Protein AF-A0A2T3UZI0-F1 (afdb_monomer)

Mean predicted aligned error: 9.36 Å

Solvent-accessible surface area (backbone atoms only — not comparable to full-atom values): 7442 Å² total; per-residue (Å²): 133,81,93,66,62,63,65,62,44,47,56,26,43,66,53,19,48,64,23,50,55,48,58,70,68,49,83,86,59,95,64,89,81,47,74,65,58,41,44,73,72,68,27,46,60,69,34,42,52,51,24,54,65,56,62,28,73,68,48,51,50,52,51,52,52,52,50,51,54,51,49,53,49,50,52,52,52,52,54,52,50,53,53,52,49,52,53,50,52,54,51,51,52,54,51,50,55,52,50,54,51,51,52,51,54,51,51,52,52,50,52,53,50,55,52,50,54,53,51,55,53,49,55,55,52,56,52,59,60,62,77,75,111

Secondary structure (DSSP, 8-state):
--SS-HHHHHHHHHHHHHHHHHHHHS---SS---HHHHHHTT--HHHHHHHHHHT-HHHHHHHHHHHHHHHHHHHHHHHHHHHHHHHHHHHHHHHHHHHHHHHHHHHHHHHHHHHHHHHHHHHHHHHHHHTT-

InterPro domains:
  IPR025153 Ead/Ea22-like protein [PF13935] (2-116)

Organism: Escherichia coli (NCBI:txid562)

Structure (mmCIF, N/CA/C/O backbone):
data_AF-A0A2T3UZI0-F1
#
_entry.id   AF-A0A2T3UZI0-F1
#
loop_
_atom_site.group_PDB
_atom_site.id
_atom_site.type_symbol
_atom_site.label_atom_id
_atom_site.label_alt_id
_atom_site.label_comp_id
_atom_site.label_asym_id
_atom_site.label_entity_id
_atom_site.label_seq_id
_atom_site.pdbx_PDB_ins_code
_atom_site.Cartn_x
_atom_site.Cartn_y
_atom_site.Cartn_z
_atom_site.occupancy
_atom_site.B_iso_or_equiv
_atom_site.auth_seq_id
_atom_site.auth_comp_id
_atom_site.auth_asym_id
_atom_site.auth_atom_id
_atom_site.pdbx_PDB_model_num
ATOM 1 N N . MET A 1 1 ? -16.213 1.632 -1.399 1.00 52.94 1 MET A N 1
ATOM 2 C CA . MET A 1 1 ? -16.604 2.428 -0.218 1.00 52.94 1 MET A CA 1
ATOM 3 C C . MET A 1 1 ? -16.721 1.459 0.933 1.00 52.94 1 MET A C 1
ATOM 5 O O . MET A 1 1 ? -17.474 0.501 0.788 1.00 52.94 1 MET A O 1
ATOM 9 N N . SER A 1 2 ? -15.929 1.648 1.989 1.00 65.88 2 SER A N 1
ATOM 10 C CA . SER A 1 2 ? -16.049 0.809 3.181 1.00 65.88 2 SER A CA 1
ATOM 11 C C . SER A 1 2 ? -17.421 1.022 3.812 1.00 65.88 2 SER A C 1
ATOM 13 O O . SER A 1 2 ? -17.945 2.137 3.809 1.00 65.88 2 SER A O 1
ATOM 15 N N . LYS A 1 3 ? -18.012 -0.062 4.309 1.00 81.62 3 LYS A N 1
ATOM 16 C CA . LYS A 1 3 ? -19.260 -0.017 5.082 1.00 81.62 3 LYS A CA 1
ATOM 17 C C . LYS A 1 3 ? -19.009 0.336 6.552 1.00 81.62 3 LYS A C 1
ATOM 19 O O . LYS A 1 3 ? -19.970 0.463 7.303 1.00 81.62 3 LYS A O 1
ATOM 24 N N . ILE A 1 4 ? -17.743 0.463 6.951 1.00 91.69 4 ILE A N 1
ATOM 25 C CA . ILE A 1 4 ? -17.314 0.673 8.328 1.00 91.69 4 ILE A CA 1
ATOM 26 C C . ILE A 1 4 ? -17.065 2.162 8.556 1.00 91.69 4 ILE A C 1
ATOM 28 O O . ILE A 1 4 ? -16.328 2.809 7.809 1.00 91.69 4 ILE A O 1
ATOM 32 N N . ASP A 1 5 ? -17.653 2.702 9.622 1.00 94.44 5 ASP A N 1
ATOM 33 C CA . ASP A 1 5 ? -17.282 4.020 10.129 1.00 94.44 5 ASP A CA 1
ATOM 34 C C . ASP A 1 5 ? -16.003 3.901 10.967 1.00 94.44 5 ASP A C 1
ATOM 36 O O . ASP A 1 5 ? -16.026 3.633 12.171 1.00 94.44 5 ASP A O 1
ATOM 40 N N . TYR A 1 6 ? -14.864 4.071 10.297 1.00 95.00 6 TYR A N 1
ATOM 41 C CA . TYR A 1 6 ? -13.544 3.981 10.913 1.00 95.00 6 TYR A CA 1
ATOM 42 C C . TYR A 1 6 ? -13.318 5.010 12.021 1.00 95.00 6 TYR A C 1
ATOM 44 O O . TYR A 1 6 ? -12.621 4.712 12.991 1.00 95.00 6 TYR A O 1
ATOM 52 N N . GLN A 1 7 ? -13.887 6.209 11.888 1.00 95.75 7 GLN A N 1
ATOM 53 C CA . GLN A 1 7 ? -13.686 7.269 12.868 1.00 95.75 7 GLN A CA 1
ATOM 54 C C . GLN A 1 7 ? -14.488 6.971 14.136 1.00 95.75 7 GLN A C 1
ATOM 56 O O . GLN A 1 7 ? -13.922 6.997 15.228 1.00 95.75 7 GLN A O 1
ATOM 61 N N . ALA A 1 8 ? -15.763 6.596 13.997 1.00 94.88 8 ALA A N 1
ATOM 62 C CA . ALA A 1 8 ? -16.595 6.209 15.134 1.00 94.88 8 ALA A CA 1
ATOM 63 C C . ALA A 1 8 ? -16.042 4.971 15.856 1.00 94.88 8 ALA A C 1
ATOM 65 O O . ALA A 1 8 ? -15.982 4.947 17.087 1.00 94.88 8 ALA A O 1
ATOM 66 N N . LEU A 1 9 ? -15.588 3.961 15.103 1.00 96.31 9 LEU A N 1
ATOM 67 C CA . LEU A 1 9 ? -14.979 2.761 15.672 1.00 96.31 9 LEU A CA 1
ATOM 68 C C . LEU A 1 9 ? -13.699 3.092 16.450 1.00 96.31 9 LEU A C 1
ATOM 70 O O . LEU A 1 9 ? -13.502 2.581 17.553 1.00 96.31 9 LEU A O 1
ATOM 74 N N . ARG A 1 10 ? -12.848 3.969 15.905 1.00 97.06 10 ARG A N 1
ATOM 75 C CA . ARG A 1 10 ? -11.612 4.405 16.560 1.00 97.06 10 ARG A CA 1
ATOM 76 C C . ARG A 1 10 ? -11.888 5.178 17.845 1.00 97.06 10 ARG A C 1
ATOM 78 O O . ARG A 1 10 ? -11.295 4.862 18.869 1.00 97.06 10 ARG A O 1
ATOM 85 N N . GLU A 1 11 ? -12.794 6.148 17.813 1.00 96.75 11 GLU A N 1
ATOM 86 C CA . GLU A 1 11 ? -13.149 6.931 19.001 1.00 96.75 11 GLU A CA 1
ATOM 87 C C . GLU A 1 11 ? -13.759 6.058 20.104 1.00 96.75 11 GLU A C 1
ATOM 89 O O . GLU A 1 11 ? -13.443 6.231 21.283 1.00 96.75 11 GLU A O 1
ATOM 94 N N . ALA A 1 12 ? -14.617 5.103 19.735 1.00 96.69 12 ALA A N 1
ATOM 95 C CA . ALA A 1 12 ? -15.184 4.157 20.687 1.00 96.69 12 ALA A CA 1
ATOM 96 C C . ALA A 1 12 ? -14.108 3.241 21.286 1.00 96.69 12 ALA A C 1
ATOM 98 O O . ALA A 1 12 ? -14.099 3.038 22.497 1.00 96.69 12 ALA A O 1
ATOM 99 N N . ALA A 1 13 ? -13.171 2.748 20.468 1.00 97.12 13 ALA A N 1
ATOM 100 C CA . ALA A 1 13 ? -12.042 1.951 20.940 1.00 97.12 13 ALA A CA 1
ATOM 101 C C . ALA A 1 13 ? -11.148 2.748 21.904 1.00 97.12 13 ALA A C 1
ATOM 103 O O . ALA A 1 13 ? -10.840 2.268 22.991 1.00 97.12 13 ALA A O 1
ATOM 104 N N . GLU A 1 14 ? -10.783 3.984 21.551 1.00 96.94 14 GLU A N 1
ATOM 105 C CA . GLU A 1 14 ? -9.936 4.854 22.377 1.00 96.94 14 GLU A CA 1
ATOM 106 C C . GLU A 1 14 ? -10.571 5.159 23.745 1.00 96.94 14 GLU A C 1
ATOM 108 O O . GLU A 1 14 ? -9.862 5.182 24.751 1.00 96.94 14 GLU A O 1
ATOM 113 N N . ARG A 1 15 ? -11.902 5.319 23.822 1.00 95.69 15 ARG A N 1
ATOM 114 C CA . ARG A 1 15 ? -12.613 5.454 25.110 1.00 95.69 15 ARG A CA 1
ATOM 115 C C . ARG A 1 15 ? -12.746 4.134 25.869 1.00 95.69 15 ARG A C 1
ATOM 117 O O . ARG A 1 15 ? -12.716 4.140 27.097 1.00 95.69 15 ARG A O 1
ATOM 124 N N . ALA A 1 16 ? -12.898 3.013 25.165 1.00 96.12 16 ALA A N 1
ATOM 125 C CA . ALA A 1 16 ? -13.064 1.699 25.779 1.00 96.12 16 ALA A CA 1
ATOM 126 C C . ALA A 1 16 ? -11.770 1.163 26.414 1.00 96.12 16 ALA A C 1
ATOM 128 O O . ALA A 1 16 ? -11.852 0.453 27.412 1.00 96.12 16 ALA A O 1
ATOM 129 N N . ILE A 1 17 ? -10.588 1.519 25.893 1.00 95.31 17 ILE A N 1
ATOM 130 C CA . ILE A 1 17 ? -9.282 1.081 26.428 1.00 95.31 17 ILE A CA 1
ATOM 131 C C . ILE A 1 17 ? -9.144 1.339 27.943 1.00 95.31 17 ILE A C 1
ATOM 133 O O . ILE A 1 17 ? -9.001 0.364 28.682 1.00 95.31 17 ILE A O 1
ATOM 137 N N . PRO A 1 18 ? -9.244 2.583 28.455 1.00 94.06 18 PRO A N 1
ATOM 138 C CA . PRO A 1 18 ? -9.082 2.840 29.887 1.00 94.06 18 PRO A CA 1
ATOM 139 C C . PRO A 1 18 ? -10.194 2.207 30.737 1.00 94.06 18 PRO A C 1
ATOM 141 O O . PRO A 1 18 ? -9.953 1.818 31.880 1.00 94.06 18 PRO A O 1
ATOM 144 N N . ALA A 1 19 ? -11.412 2.078 30.197 1.00 92.06 19 ALA A N 1
ATOM 145 C CA . ALA A 1 19 ? -12.507 1.393 30.880 1.00 92.06 19 ALA A CA 1
ATOM 146 C C . ALA A 1 19 ? -12.215 -0.107 31.041 1.00 92.06 19 ALA A C 1
ATOM 148 O O . ALA A 1 19 ? -12.433 -0.673 32.111 1.00 92.06 19 ALA A O 1
ATOM 149 N N . MET A 1 20 ? -11.658 -0.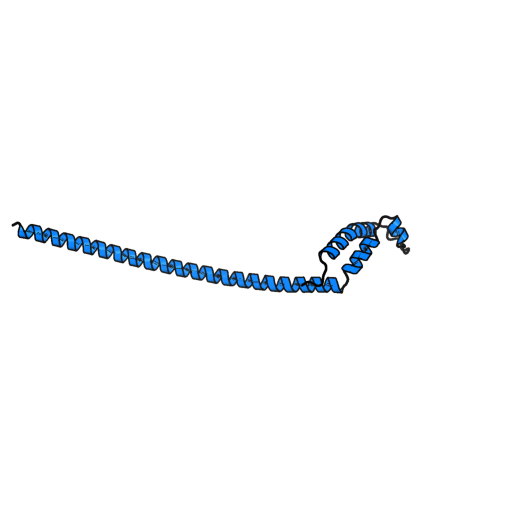733 30.004 1.00 92.62 20 MET A N 1
ATOM 150 C CA . MET A 1 20 ? -11.281 -2.143 30.011 1.00 92.62 20 MET A CA 1
ATOM 151 C C . MET A 1 20 ? -10.097 -2.398 30.948 1.00 92.62 20 MET A C 1
ATOM 153 O O . MET A 1 20 ? -10.124 -3.356 31.715 1.00 92.62 20 MET A O 1
ATOM 157 N N . GLU A 1 21 ? -9.097 -1.513 30.954 1.00 91.31 21 GLU A N 1
ATOM 158 C CA . GLU A 1 21 ? -7.970 -1.566 31.894 1.00 91.31 21 GLU A CA 1
ATOM 159 C C . GLU A 1 21 ? -8.431 -1.491 33.353 1.00 91.31 21 GLU A C 1
ATOM 161 O O . GLU A 1 21 ? -7.957 -2.261 34.186 1.00 91.31 21 GLU A O 1
ATOM 166 N N . ARG A 1 22 ? -9.384 -0.606 33.677 1.00 88.62 22 ARG A N 1
ATOM 167 C CA . ARG A 1 22 ? -9.951 -0.542 35.033 1.00 88.62 22 ARG A CA 1
ATOM 168 C C . ARG A 1 22 ? -10.726 -1.796 35.397 1.00 88.62 22 ARG A C 1
ATOM 170 O O . ARG A 1 22 ? -10.525 -2.307 36.492 1.00 88.62 22 ARG A O 1
ATOM 177 N N . LEU A 1 23 ? -11.554 -2.301 34.484 1.00 87.50 23 LEU A N 1
ATOM 178 C CA . LEU A 1 23 ? -12.304 -3.541 34.685 1.00 87.50 23 LEU A CA 1
ATOM 179 C C . LEU A 1 23 ? -11.366 -4.721 34.994 1.00 87.50 23 LEU A C 1
ATOM 181 O O . LEU A 1 23 ? -11.649 -5.508 35.888 1.00 87.50 23 LEU A O 1
ATOM 185 N N . LEU A 1 24 ? -10.228 -4.808 34.298 1.00 86.88 24 LEU A N 1
ATOM 186 C CA . LEU A 1 24 ? -9.199 -5.837 34.501 1.00 86.88 24 LEU A CA 1
ATOM 187 C C . LEU A 1 24 ? -8.451 -5.723 35.841 1.00 86.88 24 LEU A C 1
ATOM 189 O O . LEU A 1 24 ? -7.881 -6.711 36.297 1.00 86.88 24 LEU A O 1
ATOM 193 N N . MET A 1 25 ? -8.411 -4.534 36.450 1.00 86.31 25 MET A N 1
ATOM 194 C CA . MET A 1 25 ? -7.765 -4.302 37.749 1.00 86.31 25 MET A CA 1
ATOM 195 C C . MET A 1 25 ? -8.688 -4.558 38.945 1.00 86.31 25 MET A C 1
ATOM 197 O O . MET A 1 25 ? -8.209 -4.560 40.081 1.00 86.31 25 MET A O 1
ATOM 201 N N . LEU A 1 26 ? -9.992 -4.743 38.722 1.00 82.44 26 LEU A N 1
ATOM 202 C CA . LEU A 1 26 ? -10.919 -5.060 39.801 1.00 82.44 26 LEU A CA 1
ATOM 203 C C . LEU A 1 26 ? -10.662 -6.480 40.326 1.00 82.44 26 LEU A C 1
ATOM 205 O O . LEU A 1 26 ? -10.356 -7.379 39.537 1.00 82.44 26 LEU A O 1
ATOM 209 N N . PRO A 1 27 ? -10.772 -6.700 41.650 1.00 79.25 27 PRO A N 1
ATOM 210 C CA . PRO A 1 27 ? -10.736 -8.046 42.196 1.00 79.25 27 PRO A CA 1
ATOM 211 C C . PRO A 1 27 ? -11.864 -8.862 41.558 1.00 79.25 27 PRO A C 1
ATOM 213 O O . PRO A 1 27 ? -13.021 -8.443 41.545 1.00 79.25 27 PRO A O 1
ATOM 216 N N . VAL A 1 28 ? -11.509 -10.013 40.988 1.00 67.00 28 VAL A N 1
ATOM 217 C CA . VAL A 1 28 ? -12.479 -10.989 40.485 1.00 67.00 28 VAL A CA 1
ATOM 218 C C . VAL A 1 28 ? -12.998 -11.747 41.700 1.00 67.00 28 VAL A C 1
ATOM 220 O O . VAL A 1 28 ? -12.535 -12.845 42.002 1.00 67.00 28 VAL A O 1
ATOM 223 N N . ASP A 1 29 ? -13.879 -11.111 42.462 1.00 69.94 29 ASP A N 1
ATOM 224 C CA . ASP A 1 29 ? -14.676 -11.828 43.448 1.00 69.94 29 ASP A CA 1
ATOM 225 C C . ASP A 1 29 ? -15.687 -12.710 42.683 1.00 69.94 29 ASP A C 1
ATOM 227 O O . ASP A 1 29 ? -16.184 -12.315 41.628 1.00 69.94 29 ASP A O 1
ATOM 231 N N . ASP A 1 30 ? -15.969 -13.925 43.174 1.00 59.06 30 ASP A N 1
ATOM 232 C CA . ASP A 1 30 ? -16.881 -14.896 42.522 1.00 59.06 30 ASP A CA 1
ATOM 233 C C . ASP A 1 30 ? -18.350 -14.411 42.465 1.00 59.06 30 ASP A C 1
ATOM 235 O O . ASP A 1 30 ? -19.204 -15.043 41.834 1.00 59.06 30 ASP A O 1
ATOM 239 N N . ASP A 1 31 ? -18.653 -13.283 43.112 1.00 75.69 31 ASP A N 1
ATOM 240 C CA . ASP A 1 31 ? -19.966 -12.654 43.104 1.00 75.69 31 ASP A CA 1
ATOM 241 C C . ASP A 1 31 ? -20.175 -11.824 41.826 1.00 75.69 31 ASP A C 1
ATOM 243 O O . ASP A 1 31 ? -19.305 -11.089 41.357 1.00 75.69 31 ASP A O 1
ATOM 247 N N . LEU A 1 32 ? -21.372 -11.924 41.243 1.00 75.19 32 LEU A N 1
ATOM 248 C CA . LEU A 1 32 ? -21.749 -11.144 40.064 1.00 75.19 32 LEU A CA 1
ATOM 249 C C . LEU A 1 32 ? -21.776 -9.645 40.404 1.00 75.19 32 LEU A C 1
ATOM 251 O O . LEU A 1 32 ? -22.718 -9.178 41.041 1.00 75.19 32 LEU A O 1
ATOM 255 N N . ILE A 1 33 ? -20.781 -8.893 39.928 1.00 76.62 33 ILE A N 1
ATOM 256 C CA . ILE A 1 33 ? -20.739 -7.429 40.042 1.00 76.62 33 ILE A CA 1
ATOM 257 C C . ILE A 1 33 ? -21.781 -6.815 39.095 1.00 76.62 33 ILE A C 1
ATOM 259 O O . ILE A 1 33 ? -21.813 -7.113 37.897 1.00 76.62 33 ILE A O 1
ATOM 263 N N . SER A 1 34 ? -22.641 -5.942 39.617 1.00 81.44 34 SER A N 1
ATOM 264 C CA . SER A 1 34 ? -23.634 -5.215 38.821 1.00 81.44 34 SER A CA 1
ATOM 265 C C . SER A 1 34 ? -23.012 -4.066 38.012 1.00 81.44 34 SER A C 1
ATOM 267 O O . SER A 1 34 ? -21.974 -3.511 38.369 1.00 81.44 34 SER A O 1
ATOM 269 N N . GLU A 1 35 ? -23.672 -3.634 36.928 1.00 79.56 35 GLU A N 1
ATOM 270 C CA . GLU A 1 35 ? -23.215 -2.464 36.154 1.00 79.56 35 GLU A CA 1
ATOM 271 C C . GLU A 1 35 ? -23.118 -1.192 37.009 1.00 79.56 35 GLU A C 1
ATOM 273 O O . GLU A 1 35 ? -22.253 -0.354 36.759 1.00 79.56 35 GLU A O 1
ATOM 278 N N . GLN A 1 36 ? -23.983 -1.044 38.019 1.00 78.94 36 GLN A N 1
ATOM 279 C CA . GLN A 1 36 ? -23.951 0.107 38.917 1.00 78.94 36 GLN A CA 1
ATOM 280 C C . GLN A 1 36 ? -22.699 0.085 39.798 1.00 78.94 36 GLN A C 1
ATOM 282 O O . GLN A 1 36 ? -22.021 1.100 39.897 1.00 78.94 36 GLN A O 1
ATOM 287 N N . GLU A 1 37 ? -22.335 -1.072 40.353 1.00 79.56 37 GLU A N 1
ATOM 288 C CA . GLU A 1 37 ? -21.103 -1.231 41.138 1.00 79.56 37 GLU A CA 1
ATOM 289 C C . GLU A 1 37 ? -19.851 -1.009 40.278 1.00 79.56 37 GLU A C 1
ATOM 291 O O . GLU A 1 37 ? -18.890 -0.378 40.722 1.00 79.56 37 GLU A O 1
ATOM 296 N N . LEU A 1 38 ? -19.874 -1.437 39.010 1.00 83.56 38 LEU A N 1
ATOM 297 C CA . LEU A 1 38 ? -18.798 -1.131 38.065 1.00 83.56 38 LEU A CA 1
ATOM 298 C C . LEU A 1 38 ? -18.695 0.375 37.782 1.00 83.56 38 LEU A C 1
ATOM 300 O O . LEU A 1 38 ? -17.591 0.925 37.809 1.00 83.56 38 LEU A O 1
ATOM 304 N N . LYS A 1 39 ? -19.821 1.065 37.572 1.00 82.19 39 LYS A N 1
ATOM 305 C CA . LYS A 1 39 ? -19.841 2.529 37.411 1.00 82.19 39 LYS A CA 1
ATOM 306 C C . LYS A 1 39 ? -19.326 3.239 38.666 1.00 82.19 39 LYS A C 1
ATOM 308 O O . LYS A 1 39 ? -18.517 4.159 38.547 1.00 82.19 39 LYS A O 1
ATOM 313 N N . ASP A 1 40 ? -19.711 2.768 39.850 1.00 81.88 40 ASP A N 1
ATOM 314 C CA . ASP A 1 40 ? -19.276 3.316 41.140 1.00 81.88 40 ASP A CA 1
ATOM 315 C C . ASP A 1 40 ? -17.770 3.088 41.386 1.00 81.88 40 ASP A C 1
ATOM 317 O O . ASP A 1 40 ? -17.101 3.929 41.988 1.00 81.88 40 ASP A O 1
ATOM 321 N N . SER A 1 41 ? -17.200 2.010 40.835 1.00 78.19 41 SER A N 1
ATOM 322 C CA . SER A 1 41 ? -15.749 1.755 40.805 1.00 78.19 41 SER A CA 1
ATOM 323 C C . SER A 1 41 ? -14.983 2.580 39.750 1.00 78.19 41 SER A C 1
ATOM 325 O O . SER A 1 41 ? -13.757 2.494 39.637 1.00 78.19 41 SER A O 1
ATOM 327 N N . GLY A 1 42 ? -15.689 3.417 38.983 1.00 82.75 42 GLY A N 1
ATOM 328 C CA . GLY A 1 42 ? -15.118 4.296 37.966 1.00 82.75 42 GLY A CA 1
ATOM 329 C C . GLY A 1 42 ? -14.857 3.621 36.617 1.00 82.75 42 GLY A C 1
ATOM 330 O O . GLY A 1 42 ? -14.075 4.156 35.821 1.00 82.75 42 GLY A O 1
ATOM 331 N N . VAL A 1 43 ? -15.470 2.464 36.349 1.00 88.38 43 VAL A N 1
ATOM 332 C CA . VAL A 1 43 ? -15.461 1.826 35.025 1.00 88.38 43 VAL A CA 1
ATOM 333 C C . VAL A 1 43 ? -16.514 2.492 34.139 1.00 88.38 43 VAL A C 1
ATOM 335 O O . VAL A 1 43 ? -17.697 2.540 34.474 1.00 88.38 43 VAL A O 1
ATOM 338 N N . ASP A 1 44 ? -16.092 2.986 32.975 1.00 92.12 44 ASP A N 1
ATOM 339 C CA . ASP A 1 44 ? -16.997 3.557 31.976 1.00 92.12 44 ASP A CA 1
ATOM 340 C C . ASP A 1 44 ? -17.646 2.440 31.140 1.00 92.12 44 ASP A C 1
ATOM 342 O O . ASP A 1 44 ? -17.163 2.038 30.079 1.00 92.12 44 ASP A O 1
ATOM 346 N N . ILE A 1 45 ? -18.747 1.902 31.665 1.00 90.00 45 ILE A N 1
ATOM 347 C CA . ILE A 1 45 ? -19.526 0.833 31.023 1.00 90.00 45 ILE A CA 1
ATOM 348 C C . ILE A 1 45 ? -20.162 1.298 29.708 1.00 90.00 45 ILE A C 1
ATOM 350 O O . ILE A 1 45 ? -20.304 0.505 28.774 1.00 90.00 45 ILE A O 1
ATOM 354 N N . ASP A 1 46 ? -20.497 2.584 29.596 1.00 91.75 46 ASP A N 1
ATOM 355 C CA . ASP A 1 46 ? -21.132 3.127 28.398 1.00 91.75 46 ASP A CA 1
ATOM 356 C C . ASP A 1 46 ? -20.122 3.167 27.232 1.00 91.75 46 ASP A C 1
ATOM 358 O O . ASP A 1 46 ? -20.467 2.809 26.101 1.00 91.75 46 ASP A O 1
ATOM 362 N N . ALA A 1 47 ? -18.848 3.479 27.507 1.00 94.38 47 ALA A N 1
ATOM 363 C CA . ALA A 1 47 ? -17.760 3.366 26.534 1.00 94.38 47 ALA A CA 1
ATOM 364 C 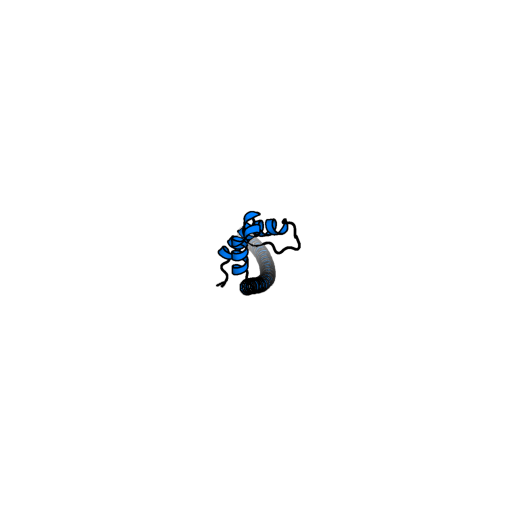C . ALA A 1 47 ? -17.520 1.917 26.069 1.00 94.38 47 ALA A C 1
ATOM 366 O O . ALA A 1 47 ? -17.374 1.676 24.866 1.00 94.38 47 ALA A O 1
ATOM 367 N N . LEU A 1 48 ? -17.528 0.945 26.992 1.00 94.00 48 LEU A N 1
ATOM 368 C CA . LEU A 1 48 ? -17.373 -0.477 26.651 1.00 94.00 48 LEU A CA 1
ATOM 369 C C . LEU A 1 48 ? -18.520 -0.980 25.768 1.00 94.00 48 LEU A C 1
ATOM 371 O O . LEU A 1 48 ? -18.284 -1.651 24.762 1.00 94.00 48 LEU A O 1
ATOM 375 N N . ASN A 1 49 ? -19.759 -0.627 26.113 1.00 93.38 49 ASN A N 1
ATOM 376 C CA . ASN A 1 49 ? -20.939 -1.016 25.348 1.00 93.38 49 ASN A CA 1
ATOM 377 C C . ASN A 1 49 ? -20.960 -0.371 23.954 1.00 93.38 49 ASN A C 1
ATOM 379 O O . ASN A 1 49 ? -21.274 -1.051 22.974 1.00 93.38 49 ASN A O 1
ATOM 383 N N . ALA A 1 50 ? -20.568 0.903 23.841 1.00 95.25 50 ALA A N 1
ATOM 384 C CA . ALA A 1 50 ? -20.446 1.584 22.554 1.00 95.25 50 ALA A CA 1
ATOM 385 C C . ALA A 1 50 ? -19.422 0.896 21.636 1.00 95.25 50 ALA A C 1
ATOM 387 O O . ALA A 1 50 ? -19.721 0.629 20.471 1.00 95.25 50 ALA A O 1
ATOM 388 N N . PHE A 1 51 ? -18.241 0.550 22.161 1.00 96.50 51 PHE A N 1
ATOM 389 C CA . PHE A 1 51 ? -17.241 -0.195 21.397 1.00 96.50 51 PHE A CA 1
ATOM 390 C C . PHE A 1 51 ? -17.734 -1.591 21.019 1.00 96.50 51 PHE A C 1
ATOM 392 O O . PHE A 1 51 ? -17.635 -1.959 19.856 1.00 96.50 51 PHE A O 1
ATOM 399 N N . LYS A 1 52 ? -18.331 -2.348 21.948 1.00 94.69 52 LYS A N 1
ATOM 400 C CA . LYS A 1 52 ? -18.873 -3.691 21.677 1.00 94.69 52 LYS A CA 1
ATOM 401 C C . LYS A 1 52 ? -19.919 -3.690 20.559 1.00 94.69 52 LYS A C 1
ATOM 403 O O . LYS A 1 52 ? -19.964 -4.629 19.771 1.00 94.69 52 LYS A O 1
ATOM 408 N N . PHE A 1 53 ? -20.756 -2.655 20.493 1.00 93.88 53 PHE A N 1
ATOM 409 C CA . PHE A 1 53 ? -21.753 -2.510 19.435 1.00 93.88 53 PHE A CA 1
ATOM 410 C C . PHE A 1 53 ? -21.110 -2.185 18.079 1.00 93.88 53 PHE A C 1
ATOM 412 O O . PHE A 1 53 ? -21.470 -2.777 17.065 1.00 93.88 53 PHE A O 1
ATOM 419 N N . LEU A 1 54 ? -20.140 -1.266 18.058 1.00 95.56 54 LEU A N 1
ATOM 420 C CA . LEU A 1 54 ? -19.464 -0.849 16.826 1.00 95.56 54 LEU A CA 1
ATOM 421 C C . LEU A 1 54 ? -18.489 -1.911 16.296 1.00 95.56 54 LEU A C 1
ATOM 423 O O . LEU A 1 54 ? -18.411 -2.126 15.089 1.00 95.56 54 LEU A O 1
ATOM 427 N N . ALA A 1 55 ? -17.786 -2.606 17.187 1.00 95.62 55 ALA A N 1
ATOM 428 C CA . ALA A 1 55 ? -16.828 -3.675 16.906 1.00 95.62 55 ALA A CA 1
ATOM 429 C C . ALA A 1 55 ? -17.484 -5.068 16.923 1.00 95.62 55 ALA A C 1
ATOM 431 O O . ALA A 1 55 ? -16.882 -6.045 17.373 1.00 95.62 55 ALA A O 1
ATOM 432 N N . GLY A 1 56 ? -18.731 -5.162 16.452 1.00 94.94 56 GLY A N 1
ATOM 433 C CA . GLY A 1 56 ? -19.429 -6.435 16.309 1.00 94.94 56 GLY A CA 1
ATOM 434 C C . GLY A 1 56 ? -18.731 -7.390 15.324 1.00 94.94 56 GLY A C 1
ATOM 435 O O . GLY A 1 56 ? -17.883 -6.958 14.533 1.00 94.94 56 GLY A O 1
ATOM 436 N N . PRO A 1 57 ? -19.088 -8.688 15.331 1.00 95.69 57 PRO A N 1
ATOM 437 C CA . PRO A 1 57 ? -18.482 -9.692 14.456 1.00 95.69 57 PRO A CA 1
ATOM 438 C C . PRO A 1 57 ? -18.494 -9.305 12.972 1.00 95.69 57 PRO A C 1
ATOM 440 O O . PRO A 1 57 ? -17.509 -9.529 12.275 1.00 95.69 57 PRO A O 1
ATOM 443 N N . GLU A 1 58 ? -19.567 -8.675 12.491 1.00 94.50 58 GLU A N 1
ATOM 444 C CA . GLU A 1 58 ? -19.691 -8.210 11.109 1.00 94.50 58 GLU A CA 1
ATOM 445 C C . GLU A 1 58 ? -18.667 -7.119 10.773 1.00 94.50 58 GLU A C 1
ATOM 447 O O . GLU A 1 58 ? -18.048 -7.166 9.711 1.00 94.50 58 GLU A O 1
ATOM 452 N N . THR A 1 59 ? -18.455 -6.159 11.680 1.00 95.19 59 THR A N 1
ATOM 453 C CA . THR A 1 59 ? -17.446 -5.103 11.516 1.00 95.19 59 THR A CA 1
ATOM 454 C C . THR A 1 59 ? -16.043 -5.699 11.509 1.00 95.19 59 THR A C 1
ATOM 456 O O . THR A 1 59 ? -15.223 -5.331 10.672 1.00 95.19 59 THR A O 1
ATOM 459 N N . VAL A 1 60 ? -15.764 -6.647 12.409 1.00 95.88 60 VAL A N 1
ATOM 460 C CA . VAL A 1 60 ? -14.457 -7.315 12.484 1.00 95.88 60 VAL A CA 1
ATOM 461 C C . VAL A 1 60 ? -14.174 -8.115 11.212 1.00 95.88 60 VAL A C 1
ATOM 463 O O . VAL A 1 60 ? -13.081 -8.008 10.662 1.00 95.88 60 VAL A O 1
ATOM 466 N N . LEU A 1 61 ? -15.152 -8.869 10.703 1.00 96.44 61 LEU A N 1
ATOM 467 C CA . LEU A 1 61 ? -15.009 -9.602 9.443 1.00 96.44 61 LEU A CA 1
ATOM 468 C C . LEU A 1 61 ? -14.787 -8.655 8.261 1.00 96.44 61 LEU A C 1
ATOM 470 O O . LEU A 1 61 ? -13.867 -8.870 7.481 1.00 96.44 61 LEU A O 1
ATOM 474 N N . ALA A 1 62 ? -15.557 -7.569 8.171 1.00 95.38 62 ALA A N 1
ATOM 475 C CA . ALA A 1 62 ? -15.382 -6.581 7.111 1.00 95.38 62 ALA A CA 1
ATOM 476 C C . ALA A 1 62 ? -13.994 -5.909 7.155 1.00 95.38 62 ALA A C 1
ATOM 478 O O . ALA A 1 62 ? -13.394 -5.692 6.105 1.00 95.38 62 ALA A O 1
ATOM 479 N N . LEU A 1 63 ? -13.447 -5.635 8.347 1.00 96.12 63 LEU A N 1
ATOM 480 C CA . LEU A 1 63 ? -12.076 -5.132 8.498 1.00 96.12 63 LEU A CA 1
ATOM 481 C C . LEU A 1 63 ? -11.039 -6.146 8.003 1.00 96.12 63 LEU A C 1
ATOM 483 O O . LEU A 1 63 ? -10.100 -5.765 7.306 1.00 96.12 63 LEU A O 1
ATOM 487 N N . LEU A 1 64 ? -11.200 -7.427 8.348 1.00 96.56 64 LEU A N 1
ATOM 488 C CA . LEU A 1 64 ? -10.301 -8.493 7.898 1.00 96.56 64 LEU A CA 1
ATOM 489 C C . LEU A 1 64 ? -10.353 -8.669 6.376 1.00 96.56 64 LEU A C 1
ATOM 491 O O . LEU A 1 64 ? -9.304 -8.770 5.741 1.00 96.56 64 LEU A O 1
ATOM 495 N N . ASP A 1 65 ? -11.548 -8.649 5.787 1.00 95.81 65 ASP A N 1
ATOM 496 C CA . ASP A 1 65 ? -11.736 -8.740 4.337 1.00 95.81 65 ASP A CA 1
ATOM 497 C C . ASP A 1 65 ? -11.087 -7.553 3.608 1.00 95.81 65 ASP A C 1
ATOM 499 O O . ASP A 1 65 ? -10.384 -7.745 2.613 1.00 95.81 65 ASP A O 1
ATOM 503 N N . GLU A 1 66 ? -11.264 -6.327 4.117 1.00 95.31 66 GLU A N 1
ATOM 504 C CA . GLU A 1 66 ? -10.629 -5.132 3.550 1.00 95.31 66 GLU A CA 1
ATOM 505 C C . GLU A 1 66 ? -9.097 -5.194 3.657 1.00 95.31 66 GLU A C 1
ATOM 507 O O . GLU A 1 66 ? -8.406 -4.884 2.684 1.00 95.31 66 GLU A O 1
ATOM 512 N N . ILE A 1 67 ? -8.551 -5.644 4.792 1.00 94.94 67 ILE A N 1
ATOM 513 C CA . ILE A 1 67 ? -7.100 -5.808 4.975 1.00 94.94 67 ILE A CA 1
ATOM 514 C C . ILE A 1 67 ? -6.541 -6.855 4.008 1.00 94.94 67 ILE A C 1
ATOM 516 O O . ILE A 1 67 ? -5.540 -6.583 3.345 1.00 94.94 67 ILE A O 1
ATOM 520 N N . ASN A 1 68 ? -7.196 -8.011 3.881 1.00 95.81 68 ASN A N 1
ATOM 521 C CA . ASN A 1 68 ? -6.765 -9.077 2.977 1.00 95.81 68 ASN A CA 1
ATOM 522 C C . ASN A 1 68 ? -6.748 -8.603 1.516 1.00 95.81 68 ASN A C 1
ATOM 524 O O . ASN A 1 68 ? -5.761 -8.806 0.809 1.00 95.81 68 ASN A O 1
ATOM 528 N N . ALA A 1 69 ? -7.801 -7.908 1.072 1.00 94.75 69 ALA A N 1
ATOM 529 C CA . ALA A 1 69 ? -7.877 -7.370 -0.286 1.00 94.75 69 ALA A CA 1
ATOM 530 C C . ALA A 1 69 ? -6.801 -6.300 -0.558 1.00 94.75 69 ALA A C 1
ATOM 532 O O . ALA A 1 69 ? -6.202 -6.259 -1.640 1.00 94.75 69 ALA A O 1
ATOM 533 N N . LEU A 1 70 ? -6.530 -5.432 0.424 1.00 95.62 70 LEU A N 1
ATOM 534 C CA . LEU A 1 70 ? -5.464 -4.432 0.332 1.00 95.62 70 LEU A CA 1
ATOM 535 C C . LEU A 1 70 ? -4.079 -5.082 0.289 1.00 95.62 70 LEU A C 1
ATOM 537 O O . LEU A 1 70 ? -3.211 -4.630 -0.460 1.00 95.62 70 LEU A O 1
ATOM 541 N N . GLU A 1 71 ? -3.860 -6.136 1.069 1.00 96.06 71 GLU A N 1
ATOM 542 C CA . GLU A 1 71 ? -2.599 -6.866 1.089 1.00 96.06 71 GLU A CA 1
ATOM 543 C C . GLU A 1 71 ? -2.342 -7.602 -0.229 1.00 96.06 71 GLU A C 1
ATOM 545 O O . GLU A 1 71 ? -1.250 -7.478 -0.786 1.00 96.06 71 GLU A O 1
ATOM 550 N N . GLU A 1 72 ? -3.354 -8.270 -0.783 1.00 95.06 72 GLU A N 1
ATOM 551 C CA . GLU A 1 72 ? -3.272 -8.910 -2.098 1.00 95.06 72 GLU A CA 1
ATOM 552 C C . GLU A 1 72 ? -2.937 -7.891 -3.198 1.00 95.06 72 GLU A C 1
ATOM 554 O O . GLU A 1 72 ? -2.016 -8.100 -3.996 1.00 95.06 72 GLU A O 1
ATOM 559 N N . THR A 1 73 ? -3.621 -6.742 -3.192 1.00 95.75 73 THR A N 1
ATOM 560 C CA . THR A 1 73 ? -3.365 -5.650 -4.144 1.00 95.75 73 THR A CA 1
ATOM 561 C C . THR A 1 73 ? -1.933 -5.132 -4.012 1.00 95.75 73 THR A C 1
ATOM 563 O O . THR A 1 73 ? -1.211 -5.031 -5.004 1.00 95.75 73 THR A O 1
ATOM 566 N N . ARG A 1 74 ? -1.475 -4.879 -2.779 1.00 97.00 74 ARG A N 1
ATOM 567 C CA . ARG A 1 74 ? -0.115 -4.402 -2.497 1.00 97.00 74 ARG A CA 1
ATOM 568 C C . ARG A 1 74 ? 0.946 -5.394 -2.969 1.00 97.00 74 ARG A C 1
ATOM 570 O O . ARG A 1 74 ? 1.957 -4.976 -3.528 1.00 97.00 74 ARG A O 1
ATOM 577 N N . ILE A 1 75 ? 0.738 -6.693 -2.755 1.00 96.44 75 ILE A N 1
ATOM 578 C CA . ILE A 1 75 ? 1.663 -7.739 -3.214 1.00 96.44 75 ILE A CA 1
ATOM 579 C C . ILE A 1 75 ? 1.751 -7.738 -4.744 1.00 96.44 75 ILE A C 1
ATOM 581 O O . ILE A 1 75 ? 2.857 -7.781 -5.292 1.00 96.44 75 ILE A O 1
ATOM 585 N N . ASN A 1 76 ? 0.614 -7.646 -5.436 1.00 97.25 76 ASN A N 1
ATOM 586 C CA . ASN A 1 76 ? 0.571 -7.589 -6.896 1.00 97.25 76 ASN A CA 1
ATOM 587 C C . ASN A 1 76 ? 1.307 -6.350 -7.438 1.00 97.25 76 ASN A C 1
ATOM 589 O O . ASN A 1 76 ? 2.176 -6.467 -8.307 1.00 97.25 76 ASN A O 1
ATOM 593 N N . ASP A 1 77 ? 1.045 -5.178 -6.859 1.00 97.75 77 ASP A N 1
ATOM 594 C CA . ASP A 1 77 ? 1.696 -3.928 -7.251 1.00 97.75 77 ASP A CA 1
ATOM 595 C C . ASP A 1 77 ? 3.215 -3.985 -7.051 1.00 97.75 77 ASP A C 1
ATOM 597 O O . ASP A 1 77 ? 3.974 -3.620 -7.952 1.00 97.75 77 ASP A O 1
ATOM 601 N N . VAL A 1 78 ? 3.683 -4.510 -5.913 1.00 98.06 78 VAL A N 1
ATOM 602 C CA . VA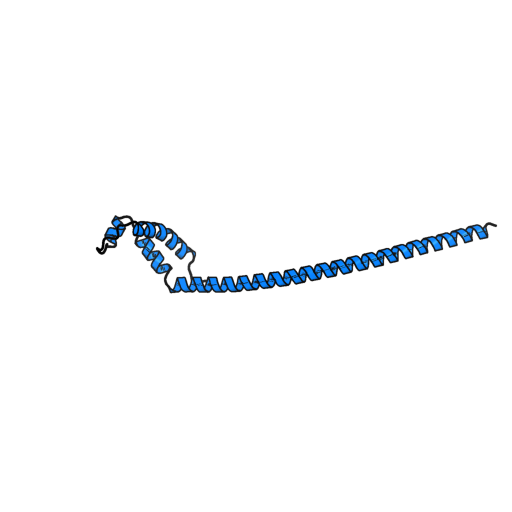L A 1 78 ? 5.119 -4.696 -5.641 1.00 98.06 78 VAL A CA 1
ATOM 603 C C . VAL A 1 78 ? 5.760 -5.622 -6.677 1.00 98.06 78 VAL A C 1
ATOM 605 O O . VAL A 1 78 ? 6.829 -5.306 -7.208 1.00 98.06 78 VAL A O 1
ATOM 608 N N . CYS A 1 79 ? 5.101 -6.731 -7.022 1.00 97.31 79 CYS A N 1
ATOM 609 C CA . CYS A 1 79 ? 5.592 -7.647 -8.052 1.00 97.31 79 CYS A CA 1
ATOM 610 C C . CYS A 1 79 ? 5.680 -6.963 -9.424 1.00 97.31 79 CYS A C 1
ATOM 612 O O . CYS A 1 79 ? 6.675 -7.110 -10.139 1.00 97.31 79 CYS A O 1
ATOM 614 N N . ARG A 1 80 ? 4.672 -6.162 -9.784 1.00 98.19 80 ARG A N 1
ATOM 615 C CA . ARG A 1 80 ? 4.656 -5.419 -11.048 1.00 98.19 80 ARG A CA 1
ATOM 616 C C . ARG A 1 80 ? 5.743 -4.348 -11.106 1.00 98.19 80 ARG A C 1
ATOM 618 O O . ARG A 1 80 ? 6.384 -4.195 -12.146 1.00 98.19 80 ARG A O 1
ATOM 625 N N . ILE A 1 81 ? 5.985 -3.639 -10.005 1.00 98.38 81 ILE A N 1
ATOM 626 C CA . ILE A 1 81 ? 7.068 -2.654 -9.894 1.00 98.38 81 ILE A CA 1
ATOM 627 C C . ILE A 1 81 ? 8.430 -3.330 -10.074 1.00 98.38 81 ILE A C 1
ATOM 629 O O . ILE A 1 81 ? 9.275 -2.805 -10.802 1.00 98.38 81 ILE A O 1
ATOM 633 N N . ALA A 1 82 ? 8.645 -4.496 -9.463 1.00 98.38 82 ALA A N 1
ATOM 634 C CA . ALA A 1 82 ? 9.895 -5.238 -9.609 1.00 98.38 82 ALA A CA 1
ATOM 635 C C . ALA A 1 82 ? 10.161 -5.628 -11.075 1.00 98.38 82 ALA A C 1
ATOM 637 O O . ALA A 1 82 ? 11.261 -5.405 -11.587 1.00 98.38 82 ALA A O 1
ATOM 638 N N . GLU A 1 83 ? 9.144 -6.134 -11.778 1.00 98.38 83 GLU A N 1
ATOM 639 C CA . GLU A 1 83 ? 9.267 -6.504 -13.192 1.00 98.38 83 GLU A CA 1
ATOM 640 C C . GLU A 1 83 ? 9.542 -5.283 -14.083 1.00 98.38 83 GLU A C 1
ATOM 642 O O . GLU A 1 83 ? 10.467 -5.295 -14.897 1.00 98.38 83 GLU A O 1
ATOM 647 N N . LEU A 1 84 ? 8.806 -4.185 -13.888 1.00 98.62 84 LEU A N 1
ATOM 648 C CA . LEU A 1 84 ? 9.036 -2.942 -14.631 1.00 98.62 84 LEU A CA 1
ATOM 649 C C . LEU A 1 84 ? 10.429 -2.361 -14.368 1.00 98.62 84 LEU A C 1
ATOM 651 O O . LEU A 1 84 ? 11.073 -1.871 -15.294 1.00 98.62 84 LEU A O 1
ATOM 655 N N . THR A 1 85 ? 10.925 -2.459 -13.135 1.00 98.62 85 THR A N 1
ATOM 656 C CA . THR A 1 85 ? 12.275 -2.005 -12.772 1.00 98.62 85 THR A CA 1
ATOM 657 C C . THR A 1 85 ? 13.339 -2.803 -13.522 1.00 98.62 85 THR A C 1
ATOM 659 O O . THR A 1 85 ? 14.262 -2.224 -14.093 1.00 98.62 85 THR A O 1
ATOM 662 N N . LYS A 1 86 ? 13.180 -4.129 -13.606 1.00 98.56 86 LYS A N 1
ATOM 663 C CA . LYS A 1 86 ? 14.082 -4.998 -14.373 1.00 98.56 86 LYS A CA 1
ATOM 664 C C . LYS A 1 86 ? 14.068 -4.669 -15.867 1.00 98.56 86 LYS A C 1
ATOM 666 O O . LYS A 1 86 ? 15.128 -4.598 -16.490 1.00 98.56 86 LYS A O 1
ATOM 671 N N . GLN A 1 87 ? 12.888 -4.453 -16.446 1.00 98.56 87 GLN A N 1
ATOM 672 C CA . GLN A 1 87 ? 12.758 -4.066 -17.855 1.00 98.56 87 GLN A CA 1
ATOM 673 C C . GLN A 1 87 ? 13.403 -2.706 -18.133 1.00 98.56 87 GLN A C 1
ATOM 675 O O . GLN A 1 87 ? 14.073 -2.536 -19.152 1.00 98.56 87 GLN A O 1
ATOM 680 N N . LEU A 1 88 ? 13.240 -1.757 -17.214 1.00 98.75 88 LEU A N 1
ATOM 681 C CA . LEU A 1 88 ? 13.825 -0.426 -17.304 1.00 98.75 88 LEU A CA 1
ATOM 682 C C . LEU A 1 88 ? 15.357 -0.477 -17.245 1.00 98.75 88 LEU A C 1
ATOM 684 O O . LEU A 1 88 ? 16.011 0.169 -18.063 1.00 98.75 88 LEU A O 1
ATOM 688 N N . GLU A 1 89 ? 15.940 -1.276 -16.351 1.00 98.38 89 GLU A N 1
ATOM 689 C CA . GLU A 1 89 ? 17.395 -1.472 -16.299 1.00 98.38 89 GLU A CA 1
ATOM 690 C C . GLU A 1 89 ? 17.936 -2.156 -17.566 1.00 98.38 89 GLU A C 1
ATOM 692 O O . GLU A 1 89 ? 18.932 -1.710 -18.138 1.00 98.38 89 GLU A O 1
ATOM 697 N N . LEU A 1 90 ? 17.232 -3.165 -18.094 1.00 98.50 90 LEU A N 1
ATOM 698 C CA . LEU A 1 90 ? 17.599 -3.792 -19.368 1.00 98.50 90 LEU A CA 1
ATOM 699 C C . LEU A 1 90 ? 17.555 -2.792 -20.535 1.00 98.50 90 LEU A C 1
ATOM 701 O O . LEU A 1 90 ? 18.450 -2.779 -21.382 1.00 98.50 90 LEU A O 1
ATOM 705 N N . ALA A 1 91 ? 16.517 -1.955 -20.595 1.00 98.44 91 ALA A N 1
ATOM 706 C CA . ALA A 1 91 ? 16.374 -0.940 -21.632 1.00 98.44 91 ALA A CA 1
ATOM 707 C C . ALA A 1 91 ? 17.482 0.121 -21.546 1.00 98.44 91 ALA A C 1
ATOM 709 O O . ALA A 1 91 ? 18.053 0.488 -22.574 1.00 98.44 91 ALA A O 1
ATOM 710 N N . LYS A 1 92 ? 17.835 0.568 -20.333 1.00 98.62 92 LYS A N 1
ATOM 711 C CA . LYS A 1 92 ? 18.963 1.483 -20.108 1.00 98.62 92 LYS A CA 1
ATOM 712 C C . LYS A 1 92 ? 20.290 0.886 -20.575 1.00 98.62 92 LYS A C 1
ATOM 714 O O . LYS A 1 92 ? 21.033 1.578 -21.265 1.00 98.62 92 LYS A O 1
ATOM 719 N N . SER A 1 93 ? 20.572 -0.377 -20.240 1.00 98.38 93 SER A N 1
ATOM 720 C CA . SER A 1 93 ? 21.806 -1.055 -20.670 1.00 98.38 93 SER A CA 1
ATOM 721 C C . SER A 1 93 ? 21.914 -1.091 -22.193 1.00 98.38 93 SER A C 1
ATOM 723 O O . SER A 1 93 ? 22.918 -0.656 -22.750 1.00 98.38 93 SER A O 1
ATOM 725 N N . LYS A 1 94 ? 20.838 -1.495 -22.883 1.00 98.50 94 LYS A N 1
ATOM 726 C CA . LYS A 1 94 ? 20.797 -1.521 -24.355 1.00 98.50 94 LYS A CA 1
ATOM 727 C C . LYS A 1 94 ? 21.007 -0.140 -24.973 1.00 98.50 94 LYS A C 1
ATOM 729 O O . LYS A 1 94 ? 21.701 -0.010 -25.978 1.00 98.50 94 LYS A O 1
ATOM 734 N N . LEU A 1 95 ? 20.411 0.895 -24.380 1.00 98.50 95 LEU A N 1
ATOM 735 C CA . LEU A 1 95 ? 20.612 2.270 -24.829 1.00 98.50 95 LEU A CA 1
ATOM 736 C C . LEU A 1 95 ? 22.076 2.696 -24.658 1.00 98.50 95 LEU A C 1
ATOM 738 O O . LEU A 1 95 ? 22.623 3.354 -25.538 1.00 98.50 95 LEU A O 1
ATOM 742 N N . ASN A 1 96 ? 22.717 2.316 -23.550 1.00 98.25 96 ASN A N 1
ATOM 743 C CA . ASN A 1 96 ? 24.124 2.621 -23.313 1.00 98.25 96 ASN A CA 1
ATOM 744 C C . ASN A 1 96 ? 25.042 1.926 -24.328 1.00 98.25 96 ASN A C 1
ATOM 746 O O . ASN A 1 96 ? 25.862 2.594 -24.950 1.00 98.25 96 ASN A O 1
ATOM 750 N N . GLU A 1 97 ? 24.840 0.630 -24.572 1.00 98.12 97 GLU A N 1
ATOM 751 C CA . GLU A 1 97 ? 25.568 -0.122 -25.606 1.00 98.12 97 GLU A CA 1
ATOM 752 C C . GLU A 1 97 ? 25.424 0.534 -26.989 1.00 98.12 97 GLU A C 1
ATOM 754 O O . GLU A 1 97 ? 26.398 0.695 -27.725 1.00 98.12 97 GLU A O 1
ATOM 759 N N . GLN A 1 98 ? 24.212 0.981 -27.338 1.00 98.44 98 GLN A N 1
ATOM 760 C CA . GLN A 1 98 ? 23.971 1.673 -28.601 1.00 98.44 98 GLN A CA 1
ATOM 761 C C . GLN A 1 98 ? 24.702 3.024 -28.676 1.00 98.44 98 GLN A C 1
ATOM 763 O O . GLN A 1 98 ? 25.226 3.381 -29.734 1.00 98.44 98 GLN A O 1
ATOM 768 N N . ARG A 1 99 ? 24.757 3.778 -27.571 1.00 98.56 99 ARG A N 1
ATOM 769 C CA . ARG A 1 99 ? 25.506 5.043 -27.503 1.00 98.56 99 ARG A CA 1
ATOM 770 C C . ARG A 1 99 ? 27.000 4.813 -27.718 1.00 98.56 99 ARG A C 1
ATOM 772 O O . ARG A 1 99 ? 27.584 5.491 -28.559 1.00 98.56 99 ARG A O 1
ATOM 779 N N . GLU A 1 100 ? 27.581 3.836 -27.027 1.00 98.25 100 GLU A N 1
ATOM 780 C CA . GLU A 1 100 ? 28.998 3.476 -27.168 1.00 98.25 100 GLU A CA 1
ATOM 781 C C . GLU A 1 100 ? 29.331 3.024 -28.597 1.00 98.25 100 GLU A C 1
ATOM 783 O O . GLU A 1 100 ? 30.348 3.432 -29.166 1.00 98.25 100 GLU A O 1
ATOM 788 N N . HIS A 1 101 ? 28.444 2.242 -29.222 1.00 98.25 101 HIS A N 1
ATOM 789 C CA . HIS A 1 101 ? 28.599 1.838 -30.617 1.00 98.25 101 HIS A CA 1
ATOM 790 C C . HIS A 1 101 ? 28.676 3.045 -31.564 1.00 98.25 101 HIS A C 1
ATOM 792 O O . HIS A 1 101 ? 29.611 3.148 -32.363 1.00 98.25 101 HIS A O 1
ATOM 798 N N . TYR A 1 102 ? 27.724 3.978 -31.472 1.00 98.31 102 TYR A N 1
ATOM 799 C CA . TYR A 1 102 ? 27.726 5.156 -32.340 1.00 98.31 102 TYR A CA 1
ATOM 800 C C . TYR A 1 102 ? 28.925 6.067 -32.089 1.00 98.31 102 TYR A C 1
ATOM 802 O O . TYR A 1 102 ? 29.501 6.583 -33.044 1.00 98.31 102 TYR A O 1
ATOM 810 N N . GLU A 1 103 ? 29.341 6.235 -30.836 1.00 98.38 103 GLU A N 1
ATOM 811 C CA . GLU A 1 103 ? 30.525 7.023 -30.497 1.00 98.38 103 GLU A CA 1
ATOM 812 C C . GLU A 1 103 ? 31.798 6.438 -31.129 1.00 98.38 103 GLU A C 1
ATOM 814 O O . GLU A 1 103 ? 32.609 7.174 -31.698 1.00 98.38 103 GLU A O 1
ATOM 819 N N . SER A 1 104 ? 31.928 5.108 -31.141 1.00 98.31 104 SER A N 1
ATOM 820 C CA . SER A 1 104 ? 33.017 4.411 -31.832 1.00 98.31 104 SER A CA 1
ATOM 821 C C . SER A 1 104 ? 33.009 4.665 -33.345 1.00 98.31 104 SER A C 1
ATOM 823 O O . SER A 1 104 ? 34.030 5.068 -33.909 1.00 98.31 104 SER A O 1
ATOM 825 N N . VAL A 1 105 ? 31.850 4.511 -34.000 1.00 98.56 105 VAL A N 1
ATOM 826 C CA . VAL A 1 105 ? 31.695 4.737 -35.450 1.00 98.56 105 VAL A CA 1
ATOM 827 C C . VAL A 1 105 ? 32.000 6.189 -35.823 1.00 98.56 105 VAL A C 1
ATOM 829 O O . VAL A 1 105 ? 32.702 6.448 -36.802 1.00 98.56 105 VAL A O 1
ATOM 832 N N . ILE A 1 106 ? 31.514 7.148 -35.032 1.00 98.31 106 ILE A N 1
ATOM 833 C CA . ILE A 1 106 ? 31.765 8.577 -35.250 1.00 98.31 106 ILE A CA 1
ATOM 834 C C . ILE A 1 106 ? 33.252 8.897 -35.069 1.00 98.31 106 ILE A C 1
ATOM 836 O O . ILE A 1 106 ? 33.814 9.656 -35.862 1.00 98.31 106 ILE A O 1
ATOM 840 N N . SER A 1 107 ? 33.908 8.312 -34.065 1.00 98.25 107 SER A N 1
ATOM 841 C CA . SER A 1 107 ? 35.344 8.490 -33.827 1.00 98.25 107 SER A CA 1
ATOM 842 C C . SER A 1 107 ? 36.182 7.963 -34.993 1.00 98.25 107 SER A C 1
ATOM 844 O O . SER A 1 107 ? 37.068 8.665 -35.486 1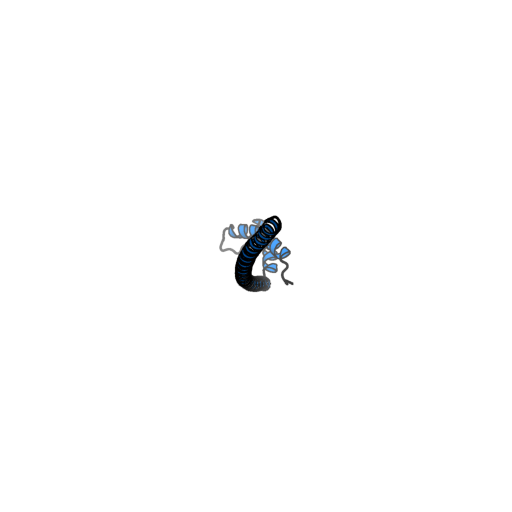.00 98.25 107 SER A O 1
ATOM 846 N N . ASP A 1 108 ? 35.876 6.761 -35.487 1.00 98.31 108 ASP A N 1
ATOM 847 C CA . ASP A 1 108 ? 36.564 6.181 -36.643 1.00 98.31 108 ASP A CA 1
ATOM 848 C C . ASP A 1 108 ? 36.337 7.004 -37.920 1.00 98.31 108 ASP A C 1
ATOM 850 O O . ASP A 1 108 ? 37.290 7.389 -38.607 1.00 98.31 108 ASP A O 1
ATOM 854 N N . GLY A 1 109 ? 35.085 7.395 -38.180 1.00 98.25 109 GLY A N 1
ATOM 855 C CA . GLY A 1 109 ? 34.737 8.289 -39.284 1.00 98.25 109 GLY A CA 1
ATOM 856 C C . GLY A 1 109 ? 35.487 9.623 -39.215 1.00 98.25 109 GLY A C 1
ATOM 857 O O . GLY A 1 109 ? 36.064 10.064 -40.211 1.00 98.25 109 GLY A O 1
ATOM 858 N N . SER A 1 110 ? 35.567 10.228 -38.028 1.00 98.19 110 SER A N 1
ATOM 859 C CA . SER A 1 110 ? 36.294 11.483 -37.796 1.00 98.19 110 SER A CA 1
ATOM 860 C C . SER A 1 110 ? 37.794 11.339 -38.074 1.00 98.19 110 SER A C 1
ATOM 862 O O . SER A 1 110 ? 38.386 12.205 -38.722 1.00 98.19 110 SER A O 1
ATOM 864 N N . LYS A 1 111 ? 38.416 10.223 -37.659 1.00 98.00 111 LYS A N 1
ATOM 865 C CA . LYS A 1 111 ? 39.825 9.918 -37.973 1.00 98.00 111 LYS A CA 1
ATOM 866 C C . LYS A 1 111 ? 40.047 9.786 -39.478 1.00 98.00 111 LYS A C 1
ATOM 868 O O . LYS A 1 111 ? 41.014 10.343 -40.003 1.00 98.00 111 LYS A O 1
ATOM 873 N N . ARG A 1 112 ? 39.152 9.087 -40.184 1.00 97.69 112 ARG A N 1
ATOM 874 C CA . ARG A 1 112 ? 39.244 8.899 -41.638 1.00 97.69 112 ARG A CA 1
ATOM 875 C C . ARG A 1 112 ? 39.091 10.217 -42.398 1.00 97.69 112 ARG A C 1
ATOM 877 O O . ARG A 1 112 ? 39.875 10.471 -43.310 1.00 97.69 112 ARG A O 1
ATOM 884 N N . ILE A 1 113 ? 38.153 11.076 -41.995 1.00 97.56 113 ILE A N 1
ATOM 885 C CA . ILE A 1 113 ? 37.987 12.423 -42.567 1.00 97.56 113 ILE A CA 1
ATOM 886 C C . ILE A 1 113 ? 39.251 13.257 -42.341 1.00 97.56 113 ILE A C 1
ATOM 888 O O . ILE A 1 113 ? 39.778 13.835 -43.290 1.00 97.56 113 ILE A O 1
ATOM 892 N N . ALA A 1 114 ? 39.793 13.272 -41.120 1.00 96.75 114 ALA A N 1
ATOM 893 C CA . ALA A 1 114 ? 41.022 14.004 -40.819 1.00 96.75 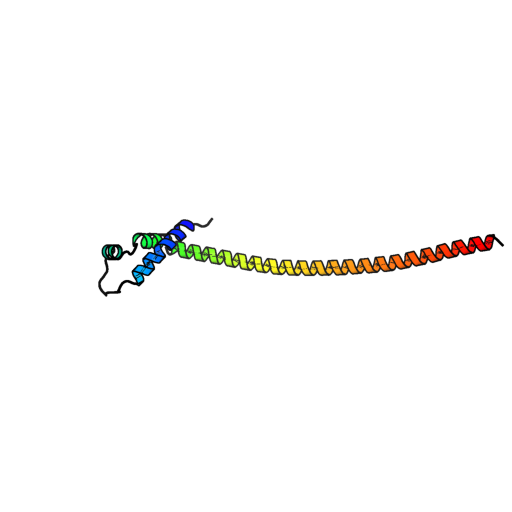114 ALA A CA 1
ATOM 894 C C . ALA A 1 114 ? 42.216 13.524 -41.667 1.00 96.75 114 ALA A C 1
ATOM 896 O O . ALA A 1 114 ? 43.024 14.338 -42.115 1.00 96.75 114 ALA A O 1
ATOM 897 N N . ALA A 1 115 ? 42.326 12.216 -41.917 1.00 95.62 115 ALA A N 1
ATOM 898 C CA . ALA A 1 115 ? 43.361 11.651 -42.780 1.00 95.62 115 ALA A CA 1
ATOM 899 C C . ALA A 1 115 ? 43.192 12.059 -44.255 1.00 95.62 115 ALA A C 1
ATOM 901 O O . ALA A 1 115 ? 44.178 12.414 -44.902 1.00 95.62 115 ALA A O 1
ATOM 902 N N . LEU A 1 116 ? 41.959 12.050 -44.774 1.00 96.56 116 LEU A N 1
ATOM 903 C CA . LEU A 1 116 ? 41.659 12.488 -46.142 1.00 96.56 116 LEU A CA 1
ATOM 904 C C . LEU A 1 116 ? 41.967 13.977 -46.337 1.00 96.56 116 LEU A C 1
ATOM 906 O O . LEU A 1 116 ? 42.705 14.322 -47.254 1.00 96.56 116 LEU A O 1
ATOM 910 N N . LEU A 1 117 ? 41.526 14.839 -45.415 1.00 94.88 117 LEU A N 1
ATOM 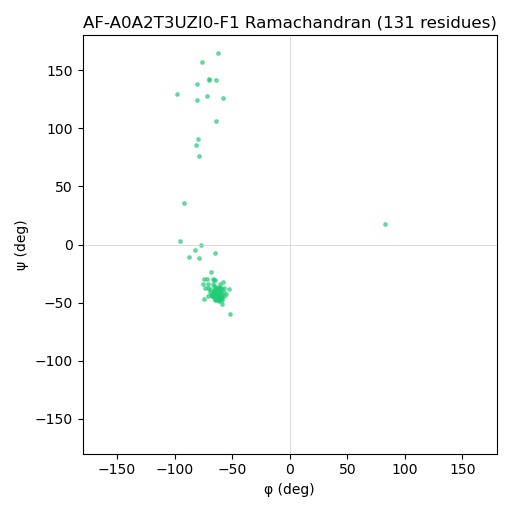911 C CA . LEU A 1 117 ? 41.813 16.277 -45.466 1.00 94.88 117 LEU A CA 1
ATOM 912 C C . LEU A 1 117 ? 43.320 16.575 -45.451 1.00 94.88 117 LEU A C 1
ATOM 914 O O . LEU A 1 117 ? 43.787 17.458 -46.167 1.00 94.88 117 LEU A O 1
ATOM 918 N N . ARG A 1 118 ? 44.113 15.822 -44.674 1.00 94.25 118 ARG A N 1
ATOM 919 C CA . ARG A 1 118 ? 45.582 15.948 -44.696 1.00 94.25 118 ARG A CA 1
ATOM 920 C C . ARG A 1 118 ? 46.171 15.574 -46.054 1.00 94.25 118 ARG A C 1
ATOM 922 O O . ARG A 1 118 ? 47.085 16.252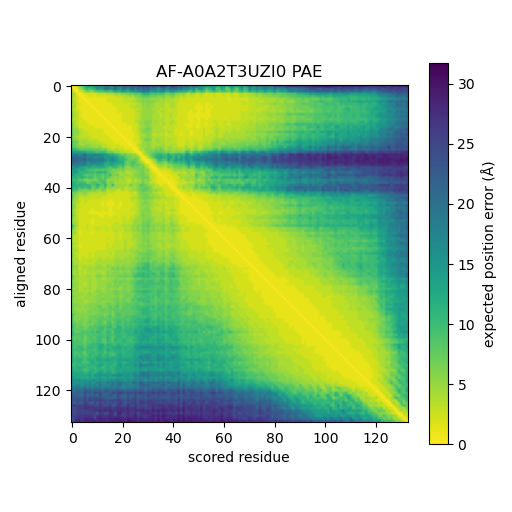 -46.517 1.00 94.25 118 ARG A O 1
ATOM 929 N N . LYS A 1 119 ? 45.671 14.504 -46.679 1.00 93.31 119 LYS A N 1
ATOM 930 C CA . LYS A 1 119 ? 46.146 14.039 -47.986 1.00 93.31 119 LYS A CA 1
ATOM 931 C C . LYS A 1 119 ? 45.813 15.040 -49.097 1.00 93.31 119 LYS A C 1
ATOM 933 O O . LYS A 1 119 ? 46.695 15.351 -49.893 1.00 93.31 119 LYS A O 1
ATOM 938 N N . ASP A 1 120 ? 44.594 15.569 -49.115 1.00 91.31 120 ASP A N 1
ATOM 939 C CA . ASP A 1 120 ? 44.149 16.541 -50.124 1.00 91.31 120 ASP A CA 1
ATOM 940 C C . ASP A 1 120 ? 44.911 17.870 -50.009 1.00 91.31 120 ASP A C 1
ATOM 942 O O . ASP A 1 120 ? 45.362 18.427 -51.016 1.00 91.31 120 ASP A O 1
ATOM 946 N N . ASN A 1 121 ? 45.146 18.342 -48.779 1.00 88.19 121 ASN A N 1
ATOM 947 C CA . ASN A 1 121 ? 45.963 19.532 -48.533 1.00 88.19 121 ASN A CA 1
ATOM 948 C C . ASN A 1 121 ? 47.416 19.340 -49.002 1.00 88.19 121 ASN A C 1
ATOM 950 O O . ASN A 1 121 ? 47.993 20.252 -49.593 1.00 88.19 121 ASN A O 1
ATOM 954 N N . LEU A 1 122 ? 48.005 18.158 -48.779 1.00 83.12 122 LEU A N 1
ATOM 955 C CA . LEU A 1 122 ? 49.367 17.851 -49.225 1.00 83.12 122 LEU A CA 1
ATOM 956 C C . LEU A 1 122 ? 49.470 17.802 -50.757 1.00 83.12 122 LEU A C 1
ATOM 958 O O . LEU A 1 122 ? 50.389 18.391 -51.318 1.00 83.12 122 LEU A O 1
ATOM 962 N N . ALA A 1 123 ? 48.514 17.153 -51.429 1.00 78.75 123 ALA A N 1
ATOM 963 C CA . ALA A 1 123 ? 48.475 17.076 -52.891 1.00 78.75 123 ALA A CA 1
ATOM 964 C C . ALA A 1 123 ? 48.326 18.464 -53.543 1.00 78.75 123 ALA A C 1
ATOM 966 O O . ALA A 1 123 ? 48.965 18.762 -54.554 1.00 78.75 123 ALA A O 1
ATOM 967 N N . SER A 1 124 ? 47.521 19.337 -52.931 1.00 79.38 124 SER A N 1
ATOM 968 C CA . SER A 1 124 ? 47.356 20.723 -53.379 1.00 79.38 124 SER A CA 1
ATOM 969 C C . SER A 1 124 ? 48.650 21.533 -53.218 1.00 79.38 124 SER A C 1
ATOM 971 O O . SER A 1 124 ? 49.011 22.295 -54.111 1.00 79.38 124 SER A O 1
ATOM 973 N N . ALA A 1 125 ? 49.389 21.339 -52.119 1.00 71.94 125 ALA A N 1
ATOM 974 C CA . ALA A 1 125 ? 50.664 22.018 -51.882 1.00 71.94 125 ALA A CA 1
ATOM 975 C C . ALA A 1 125 ? 51.760 21.591 -52.878 1.00 71.94 125 ALA A C 1
ATOM 977 O O . ALA A 1 125 ? 52.462 22.445 -53.418 1.00 71.94 125 ALA A O 1
ATOM 978 N N . THR A 1 126 ? 51.870 20.293 -53.181 1.00 71.88 126 THR A N 1
ATOM 979 C CA . THR A 1 126 ? 52.878 19.778 -54.126 1.00 71.88 126 THR A CA 1
ATOM 980 C C . THR A 1 126 ? 52.649 20.246 -55.563 1.00 71.88 126 TH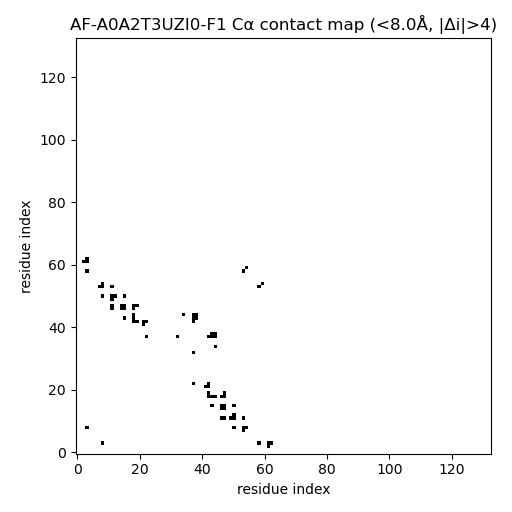R A C 1
ATOM 982 O O . THR A 1 126 ? 53.614 20.490 -56.285 1.00 71.88 126 THR A O 1
ATOM 985 N N . ASN A 1 127 ? 51.390 20.417 -55.983 1.00 66.19 127 ASN A N 1
ATOM 986 C CA . ASN A 1 127 ? 51.075 20.906 -57.328 1.00 66.19 127 ASN A CA 1
ATOM 987 C C . ASN A 1 127 ? 51.465 22.383 -57.512 1.00 66.19 127 ASN A C 1
ATOM 989 O O . ASN A 1 127 ? 52.014 22.742 -58.549 1.00 66.19 127 ASN A O 1
ATOM 993 N N . ILE A 1 128 ? 51.276 23.224 -56.487 1.00 65.06 128 ILE A N 1
ATOM 994 C CA . ILE A 1 128 ? 51.664 24.645 -56.531 1.00 65.06 128 ILE A CA 1
ATOM 995 C C . ILE A 1 128 ? 53.192 24.815 -56.623 1.00 65.06 128 ILE A C 1
ATOM 997 O O . ILE A 1 128 ? 53.673 25.738 -57.278 1.00 65.06 128 ILE A O 1
ATOM 1001 N N . GLU A 1 129 ? 53.976 23.949 -55.977 1.00 61.78 129 GLU A N 1
ATOM 1002 C CA . GLU A 1 129 ? 55.445 24.001 -56.051 1.00 61.78 129 GLU A CA 1
ATOM 1003 C C . GLU A 1 129 ? 56.004 23.486 -57.386 1.00 61.78 129 GLU A C 1
ATOM 1005 O O . GLU A 1 129 ? 57.049 23.963 -57.830 1.00 61.78 129 GLU A O 1
ATOM 1010 N N . GLY A 1 130 ? 55.313 22.545 -58.038 1.00 59.53 130 GLY A N 1
ATOM 1011 C CA . GLY A 1 130 ? 55.679 22.027 -59.358 1.00 59.53 130 GLY A CA 1
ATOM 1012 C C . GLY A 1 130 ? 55.462 23.028 -60.498 1.00 59.53 130 GLY A C 1
ATOM 1013 O O . GLY A 1 130 ? 56.268 23.066 -61.419 1.00 59.53 130 GLY A O 1
ATOM 1014 N N . GLU A 1 131 ? 54.430 23.873 -60.417 1.00 58.78 131 GLU A N 1
ATOM 1015 C CA . GLU A 1 131 ? 54.131 24.912 -61.424 1.00 58.78 131 GLU A CA 1
ATOM 1016 C C . GLU A 1 131 ? 55.012 26.172 -61.305 1.00 58.78 131 GLU A C 1
ATOM 1018 O O . GLU A 1 131 ? 55.005 27.022 -62.194 1.00 58.78 131 GLU A O 1
ATOM 1023 N N . ARG A 1 132 ? 55.771 26.321 -60.210 1.00 56.41 132 ARG A N 1
ATOM 1024 C CA . ARG A 1 132 ? 56.668 27.470 -59.966 1.00 56.41 132 ARG A CA 1
ATOM 1025 C C . ARG A 1 132 ? 58.130 27.234 -60.383 1.00 56.41 132 ARG A C 1
ATOM 1027 O O . ARG A 1 132 ? 58.959 28.107 -60.122 1.00 56.41 132 ARG A O 1
ATOM 1034 N N . LYS A 1 133 ? 58.461 26.084 -60.977 1.00 49.22 133 LYS A N 1
ATOM 1035 C CA . LYS A 1 133 ? 59.796 25.745 -61.506 1.00 49.22 133 LYS A CA 1
ATOM 1036 C C . LYS A 1 133 ? 59.797 25.741 -63.026 1.00 49.22 133 LYS A C 1
ATOM 1038 O O . LYS A 1 133 ? 60.840 26.145 -63.582 1.00 49.22 133 LYS A O 1
#

Foldseek 3Di:
DQPAPPVQLVVLVVLQVVLVVLVVPDPPDVDDDDPVNSVVSVRPVVSNVSNCVRVDPVNVVSVVVVVVVVVVVVVVVVVVVVVVVVVVVVVVVVVVVVVVVVVVVVVVVVVVVVVVVVVVVVVVVVVVVVVVD

pLDDT: mean 90.14, std 11.4, range [49.22, 98.75]

Sequence (133 aa):
MSKIDYQALREAAERAIPAMERLLMLPVDDDLISEQELKDSGVDIDALNAFKFLAGPETVLALLDEINALEETRINDVCRIAELTKQLELAKSKLNEQREHYESVIS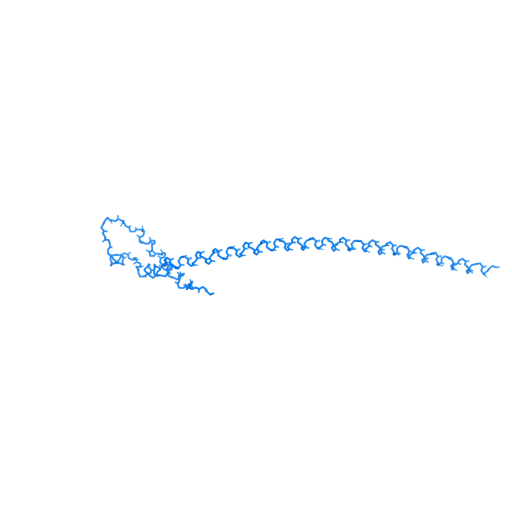DGSKRIAALLRKDNLASATNIEGERK

Radius of gyration: 41.28 Å; Cα contacts (8 Å, |Δi|>4): 41; chains: 1; bounding box: 84×42×105 Å